Protein AF-A0A5M3W5Y8-F1 (afdb_monomer_lite)

Structure (mmCIF, N/CA/C/O backbone):
data_AF-A0A5M3W5Y8-F1
#
_entry.id   AF-A0A5M3W5Y8-F1
#
loop_
_atom_site.group_PDB
_atom_site.id
_atom_site.type_symbol
_atom_site.label_atom_id
_atom_site.label_alt_id
_atom_site.label_comp_id
_atom_site.label_asym_id
_atom_site.label_entity_id
_atom_site.label_seq_id
_atom_site.pdbx_PDB_ins_code
_atom_site.Cartn_x
_atom_site.Cartn_y
_atom_site.Cartn_z
_atom_site.occupancy
_atom_site.B_iso_or_equiv
_atom_site.auth_seq_id
_atom_site.auth_comp_id
_atom_site.auth_asym_id
_atom_site.auth_atom_id
_atom_site.pdbx_PDB_model_num
ATOM 1 N N . MET A 1 1 ? -27.756 17.370 50.806 1.00 40.66 1 MET A N 1
ATOM 2 C CA . MET A 1 1 ? -28.122 17.265 49.378 1.00 40.66 1 MET A CA 1
ATOM 3 C C . MET A 1 1 ? -27.131 18.129 48.608 1.00 40.66 1 MET A C 1
ATOM 5 O O . MET A 1 1 ? -27.328 19.329 48.516 1.00 40.66 1 MET A O 1
ATOM 9 N N . ILE A 1 2 ? -25.981 17.562 48.231 1.00 33.50 2 ILE A N 1
ATOM 10 C CA . ILE A 1 2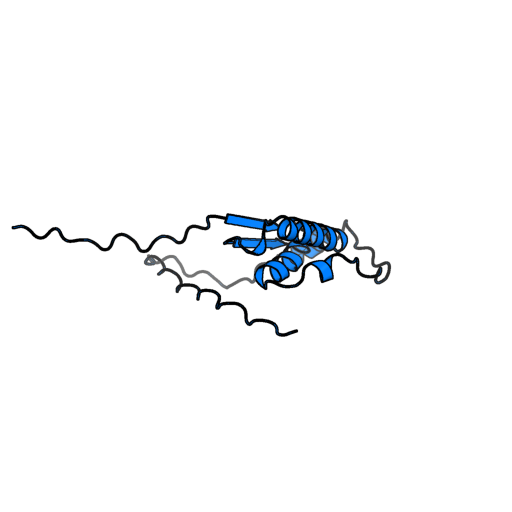 ? -24.867 18.300 47.615 1.00 33.50 2 ILE A CA 1
ATOM 11 C C . ILE A 1 2 ? -24.728 17.767 46.193 1.00 33.50 2 ILE A C 1
ATOM 13 O O . ILE A 1 2 ? -24.449 16.583 46.003 1.00 33.50 2 ILE A O 1
ATOM 17 N N . ALA A 1 3 ? -24.988 18.632 45.215 1.00 33.91 3 ALA A N 1
ATOM 18 C CA . ALA A 1 3 ? -24.788 18.349 43.806 1.00 33.91 3 ALA A CA 1
ATOM 19 C C . ALA A 1 3 ? -23.303 18.047 43.557 1.00 33.91 3 ALA A C 1
ATOM 21 O O . ALA A 1 3 ? -22.440 18.892 43.798 1.00 33.91 3 ALA A O 1
ATOM 22 N N . ARG A 1 4 ? -22.995 16.833 43.088 1.00 35.41 4 ARG A N 1
ATOM 23 C CA . ARG A 1 4 ? -21.686 16.538 42.506 1.00 35.41 4 ARG A CA 1
ATOM 24 C C . ARG A 1 4 ? -21.677 17.092 41.088 1.00 35.41 4 ARG A C 1
ATOM 26 O O . ARG A 1 4 ? -22.309 16.534 40.198 1.00 35.41 4 ARG A O 1
ATOM 33 N N . SER A 1 5 ? -20.976 18.210 40.935 1.00 40.94 5 SER A N 1
ATOM 34 C CA . SER A 1 5 ? -20.501 18.748 39.664 1.00 40.94 5 SER A CA 1
ATOM 35 C C . SER A 1 5 ? -19.886 17.622 38.833 1.00 40.94 5 SER A C 1
ATOM 37 O O . SER A 1 5 ? -18.831 17.100 39.190 1.00 40.94 5 SER A O 1
ATOM 39 N N . GLN A 1 6 ? -20.550 17.230 37.749 1.00 45.94 6 GLN A N 1
ATOM 40 C CA . GLN A 1 6 ? -19.894 16.493 36.678 1.00 45.94 6 GLN A CA 1
ATOM 41 C C . GLN A 1 6 ? -19.079 17.524 35.901 1.00 45.94 6 GLN A C 1
ATOM 43 O O . GLN A 1 6 ? -19.631 18.331 35.157 1.00 45.94 6 GLN A O 1
ATOM 48 N N . SER A 1 7 ? -17.769 17.548 36.139 1.00 39.88 7 SER A N 1
ATOM 49 C CA . SER A 1 7 ? -16.837 18.159 35.194 1.00 39.88 7 SER A CA 1
ATOM 50 C C . SER A 1 7 ? -16.976 17.427 33.853 1.00 39.88 7 SER A C 1
ATOM 52 O O . SER A 1 7 ? -17.086 16.197 33.878 1.00 39.88 7 SER A O 1
ATOM 54 N N . PRO A 1 8 ? -16.957 18.116 32.699 1.00 43.56 8 PRO A N 1
ATOM 55 C CA . PRO A 1 8 ? -16.831 17.439 31.419 1.00 43.56 8 PRO A CA 1
ATOM 56 C C . PRO A 1 8 ? -15.456 16.766 31.404 1.00 43.56 8 PRO A C 1
ATOM 58 O O . PRO A 1 8 ? -14.421 17.420 31.288 1.00 43.56 8 PRO A O 1
ATOM 61 N N . GLY A 1 9 ? -15.444 15.455 31.637 1.00 38.84 9 GLY A N 1
ATOM 62 C CA . GLY A 1 9 ? -14.290 14.631 31.341 1.00 38.84 9 GLY A CA 1
ATOM 63 C C . GLY A 1 9 ? -14.026 14.756 29.850 1.00 38.84 9 GLY A C 1
ATOM 64 O O . GLY A 1 9 ? -14.914 14.459 29.060 1.00 38.84 9 GLY A O 1
ATOM 65 N N . SER A 1 10 ? -12.850 15.295 29.534 1.00 41.88 10 SER A N 1
ATOM 66 C CA . SER A 1 10 ? -12.081 15.128 28.305 1.00 41.88 10 SER A CA 1
ATOM 67 C C . SER A 1 10 ? -12.870 14.536 27.138 1.00 41.88 10 SER A C 1
ATOM 69 O O . SER A 1 10 ? -13.143 13.336 27.110 1.00 41.88 10 SER A O 1
ATOM 71 N N . GLU A 1 11 ? -13.154 15.366 26.137 1.00 43.72 11 GLU A N 1
ATOM 72 C CA . GLU A 1 11 ? -13.283 14.873 24.768 1.00 43.72 11 GLU A CA 1
ATOM 73 C C . GLU A 1 11 ? -12.093 13.935 24.530 1.00 43.72 11 GLU A C 1
ATOM 75 O O . GLU A 1 11 ? -10.953 14.285 24.854 1.00 43.72 11 GLU A O 1
ATOM 80 N N . ALA A 1 12 ? -12.381 12.692 24.150 1.00 41.31 12 ALA A N 1
ATOM 81 C CA . ALA A 1 12 ? -11.372 11.664 23.981 1.00 41.31 12 ALA A CA 1
ATOM 82 C C . ALA A 1 12 ? -10.277 12.199 23.053 1.00 41.31 12 ALA A C 1
ATOM 84 O O . ALA A 1 12 ? -10.572 12.699 21.968 1.00 41.31 12 ALA A O 1
ATOM 85 N N . GLU A 1 13 ? -9.024 12.118 23.489 1.00 52.62 13 GLU A N 1
ATOM 86 C CA . GLU A 1 13 ? -7.906 12.165 22.560 1.00 52.62 13 GLU A CA 1
ATOM 87 C C . GLU A 1 13 ? -8.179 11.046 21.545 1.00 52.62 13 GLU A C 1
ATOM 89 O O . GLU A 1 13 ? -8.265 9.883 21.935 1.00 52.62 13 GLU A O 1
ATOM 94 N N . GLU A 1 14 ? -8.466 11.384 20.286 1.00 58.56 14 GLU A N 1
ATOM 95 C CA . GLU A 1 14 ? -8.680 10.385 19.235 1.00 58.56 14 GLU A CA 1
ATOM 96 C C . GLU A 1 14 ? -7.319 9.743 18.960 1.00 58.56 14 GLU A C 1
ATOM 98 O O . GLU A 1 14 ? -6.511 10.225 18.167 1.00 58.56 14 GLU A O 1
ATOM 103 N N . THR A 1 15 ? -7.004 8.720 19.747 1.00 76.94 15 THR A N 1
ATOM 104 C CA . THR A 1 15 ? -5.750 7.992 19.660 1.00 76.94 15 THR A CA 1
ATOM 105 C C . THR A 1 15 ? -5.784 7.135 18.407 1.00 76.94 15 THR A C 1
ATOM 107 O O . THR A 1 15 ? -6.722 6.369 18.214 1.00 76.94 15 THR A O 1
ATOM 110 N N . VAL A 1 16 ? -4.752 7.238 17.570 1.00 85.06 16 VAL A N 1
ATOM 111 C CA . VAL A 1 16 ? -4.528 6.301 16.463 1.00 85.06 16 VAL A CA 1
ATOM 112 C C . VAL A 1 16 ? -4.335 4.910 17.067 1.00 85.06 16 VAL A C 1
ATOM 114 O O . VAL A 1 16 ? -3.284 4.632 17.650 1.00 85.06 16 VAL A O 1
ATOM 117 N N . GLU A 1 17 ? -5.345 4.048 16.965 1.00 91.44 17 GLU A N 1
ATOM 118 C CA . GLU A 1 17 ? -5.287 2.684 17.501 1.00 91.44 17 GLU A CA 1
ATOM 119 C C . GLU A 1 17 ? -4.590 1.736 16.519 1.00 91.44 17 GLU A C 1
ATOM 121 O O . GLU A 1 17 ? -3.917 0.786 16.925 1.00 91.44 17 GLU A O 1
ATOM 126 N N . SER A 1 18 ? -4.699 2.022 15.220 1.00 95.00 18 SER A N 1
ATOM 127 C CA . SER A 1 18 ? -4.144 1.206 14.149 1.00 95.00 18 SER A CA 1
ATOM 128 C C . SER A 1 18 ? -3.486 2.049 13.054 1.00 95.00 18 SER A C 1
ATOM 130 O O . SER A 1 18 ? -4.019 3.054 12.583 1.00 95.00 18 SER A O 1
ATOM 132 N N . ALA A 1 19 ? -2.297 1.626 12.622 1.00 96.31 19 ALA A N 1
ATOM 133 C CA . ALA A 1 19 ? -1.564 2.287 11.550 1.00 96.31 19 ALA A CA 1
ATOM 134 C C . ALA A 1 19 ? -0.935 1.275 10.591 1.00 96.31 19 ALA A C 1
ATOM 136 O O . ALA A 1 19 ? -0.397 0.248 11.007 1.00 96.31 19 ALA A O 1
ATOM 137 N N . VAL A 1 20 ? -0.951 1.604 9.301 1.00 96.81 20 VAL A N 1
ATOM 138 C CA . VAL A 1 20 ? -0.289 0.842 8.239 1.00 96.81 20 VAL A CA 1
ATOM 139 C C . VAL A 1 20 ? 0.802 1.707 7.619 1.00 96.81 20 VAL A C 1
ATOM 141 O O . VAL A 1 20 ? 0.547 2.818 7.154 1.00 96.81 20 VAL A O 1
ATOM 144 N N . VAL A 1 21 ? 2.031 1.185 7.600 1.00 97.50 21 VAL A N 1
ATOM 145 C CA . VAL A 1 21 ? 3.199 1.860 7.018 1.00 97.50 21 VAL A CA 1
ATOM 146 C C . VAL A 1 21 ? 3.680 1.081 5.799 1.00 97.50 21 VAL A C 1
ATOM 148 O O . VAL A 1 21 ? 4.055 -0.086 5.897 1.00 97.50 21 VAL A O 1
ATOM 151 N N . LEU A 1 22 ? 3.677 1.738 4.644 1.00 97.44 22 LEU A N 1
ATOM 152 C CA . LEU A 1 22 ? 3.976 1.152 3.345 1.00 97.44 22 LEU A CA 1
ATOM 153 C C . LEU A 1 22 ? 5.293 1.720 2.807 1.00 97.44 22 LEU A C 1
ATOM 155 O O . LEU A 1 22 ? 5.420 2.914 2.516 1.00 97.44 22 LEU A O 1
ATOM 159 N N . GLY A 1 23 ? 6.287 0.844 2.680 1.00 95.56 23 GLY A N 1
ATOM 160 C CA . GLY A 1 23 ? 7.620 1.204 2.209 1.00 95.56 23 GLY A CA 1
ATOM 161 C C . GLY A 1 23 ? 7.703 1.491 0.700 1.00 95.56 23 GLY A C 1
ATOM 162 O O . GLY A 1 23 ? 6.765 1.223 -0.056 1.00 95.56 23 GLY A O 1
ATOM 163 N N . PRO A 1 24 ? 8.850 2.020 0.239 1.00 95.00 24 PRO A N 1
ATOM 164 C CA . PRO A 1 24 ? 9.155 2.141 -1.182 1.00 95.00 24 PRO A CA 1
ATOM 165 C C . PRO A 1 24 ? 9.419 0.766 -1.818 1.00 95.00 24 PRO A C 1
ATOM 167 O O . PRO A 1 24 ? 9.712 -0.206 -1.128 1.00 95.00 24 PRO A O 1
ATOM 170 N N . GLY A 1 25 ? 9.375 0.691 -3.151 1.00 89.44 25 GLY A N 1
ATOM 171 C CA . GLY A 1 25 ? 9.697 -0.554 -3.865 1.00 89.44 25 GLY A CA 1
ATOM 172 C C . GLY A 1 25 ? 9.580 -0.518 -5.393 1.00 89.44 25 GLY A C 1
ATOM 173 O O . GLY A 1 25 ? 9.650 -1.564 -6.035 1.00 89.44 25 GLY A O 1
ATOM 174 N N . GLY A 1 26 ? 9.402 0.665 -5.994 1.00 88.56 26 GLY A N 1
ATOM 175 C CA . GLY A 1 26 ? 9.237 0.805 -7.443 1.00 88.56 26 GLY A CA 1
ATOM 176 C C . GLY A 1 26 ? 8.015 0.050 -7.994 1.00 88.56 26 GLY A C 1
ATOM 177 O O . GLY A 1 26 ? 7.131 -0.325 -7.226 1.00 88.56 26 GLY A O 1
ATOM 178 N N . PRO A 1 27 ? 7.954 -0.199 -9.315 1.00 90.75 27 PRO A N 1
ATOM 179 C CA . PRO A 1 27 ? 6.812 -0.865 -9.949 1.00 90.75 27 PRO A CA 1
ATOM 180 C C . PRO A 1 27 ? 6.527 -2.267 -9.393 1.00 90.75 27 PRO A C 1
ATOM 182 O O . PRO A 1 27 ? 5.375 -2.614 -9.153 1.00 90.75 27 PRO A O 1
ATOM 185 N N . VAL A 1 28 ? 7.578 -3.049 -9.122 1.00 92.56 28 VAL A N 1
ATOM 186 C CA . VAL A 1 28 ? 7.450 -4.391 -8.528 1.00 92.56 28 VAL A CA 1
ATOM 187 C C . VAL A 1 28 ? 6.933 -4.318 -7.098 1.00 92.56 28 VAL A C 1
ATOM 189 O O . VAL A 1 28 ? 6.032 -5.071 -6.739 1.00 92.56 28 VAL A O 1
ATOM 192 N N . GLY A 1 29 ? 7.450 -3.388 -6.295 1.00 93.88 29 GLY A N 1
ATOM 193 C CA . GLY A 1 29 ? 6.959 -3.164 -4.940 1.00 93.88 29 GLY A CA 1
ATOM 194 C C . GLY A 1 29 ? 5.503 -2.712 -4.914 1.00 93.88 29 GLY A C 1
ATOM 195 O O . GLY A 1 29 ? 4.745 -3.203 -4.087 1.00 93.88 29 GLY A O 1
ATOM 196 N N . THR A 1 30 ? 5.086 -1.846 -5.843 1.00 96.06 30 THR A N 1
ATOM 197 C CA . THR A 1 30 ? 3.678 -1.444 -5.991 1.00 96.06 30 THR A CA 1
ATOM 198 C C . THR A 1 30 ? 2.792 -2.655 -6.277 1.00 96.06 30 THR A C 1
ATOM 200 O O . THR A 1 30 ? 1.815 -2.863 -5.562 1.00 96.06 30 THR A O 1
ATOM 203 N N . ALA A 1 31 ? 3.159 -3.482 -7.262 1.00 96.19 31 ALA A N 1
ATOM 204 C CA . ALA A 1 31 ? 2.396 -4.678 -7.617 1.00 96.19 31 ALA A CA 1
ATOM 205 C C . ALA A 1 31 ? 2.322 -5.694 -6.471 1.00 96.19 31 ALA A C 1
ATOM 207 O O . ALA A 1 31 ? 1.255 -6.240 -6.188 1.00 96.19 31 ALA A O 1
ATOM 208 N N . TRP A 1 32 ? 3.436 -5.901 -5.766 1.00 96.50 32 TRP A N 1
ATOM 209 C CA . TRP A 1 32 ? 3.491 -6.794 -4.613 1.00 96.50 32 TRP A CA 1
ATOM 210 C C . TRP A 1 32 ? 2.625 -6.294 -3.450 1.00 96.50 32 TRP A C 1
ATOM 212 O O . TRP A 1 32 ? 1.807 -7.052 -2.933 1.00 96.50 32 TRP A O 1
ATOM 222 N N . LEU A 1 33 ? 2.756 -5.018 -3.068 1.00 97.75 33 LEU A N 1
ATOM 223 C CA . LEU A 1 33 ? 1.968 -4.410 -1.991 1.00 97.75 33 LEU A CA 1
ATOM 224 C C . LEU A 1 33 ? 0.468 -4.428 -2.312 1.00 97.75 33 LEU A C 1
ATOM 226 O O . LEU A 1 33 ? -0.337 -4.751 -1.440 1.00 97.75 33 LEU A O 1
ATOM 230 N N . ALA A 1 34 ? 0.093 -4.116 -3.554 1.00 97.25 34 ALA A N 1
ATOM 231 C CA . ALA A 1 34 ? -1.297 -4.141 -3.996 1.00 97.25 34 ALA A CA 1
ATOM 232 C C . ALA A 1 34 ? -1.888 -5.556 -3.951 1.00 97.25 34 ALA A C 1
ATOM 234 O O . ALA A 1 34 ? -2.968 -5.745 -3.397 1.00 97.25 34 ALA A O 1
ATOM 235 N N . GLY A 1 35 ? -1.160 -6.557 -4.459 1.00 97.25 35 GLY A N 1
ATOM 236 C CA . GLY A 1 35 ? -1.597 -7.954 -4.422 1.00 97.25 35 GLY A CA 1
ATOM 237 C C . GLY A 1 35 ? -1.694 -8.506 -2.999 1.00 97.25 35 GLY A C 1
ATOM 238 O O . GLY A 1 35 ? -2.657 -9.200 -2.673 1.00 97.25 35 GLY A O 1
ATOM 239 N N . LEU A 1 36 ? -0.744 -8.151 -2.127 1.00 97.44 36 LEU A N 1
ATOM 240 C CA . LEU A 1 36 ? -0.794 -8.492 -0.705 1.00 97.44 36 LEU A CA 1
ATOM 241 C C . LEU A 1 36 ? -2.044 -7.900 -0.045 1.00 97.44 36 LEU A C 1
ATOM 243 O O . LEU A 1 36 ? -2.786 -8.622 0.615 1.00 97.44 36 LEU A O 1
ATOM 247 N N . ALA A 1 37 ? -2.297 -6.607 -0.244 1.00 97.38 37 ALA A N 1
ATOM 248 C CA . ALA A 1 37 ? -3.448 -5.926 0.334 1.00 97.38 37 ALA A CA 1
ATOM 249 C C . ALA A 1 37 ? -4.785 -6.464 -0.213 1.00 97.38 37 ALA A C 1
ATOM 251 O O . ALA A 1 37 ? -5.719 -6.671 0.559 1.00 97.38 37 ALA A O 1
ATOM 252 N N . ALA A 1 38 ? -4.870 -6.755 -1.516 1.00 97.31 38 ALA A N 1
ATOM 253 C CA . ALA A 1 38 ? -6.050 -7.364 -2.135 1.00 97.31 38 ALA A CA 1
ATOM 254 C C . ALA A 1 38 ? -6.307 -8.779 -1.591 1.00 97.31 38 ALA A C 1
ATOM 256 O O . ALA A 1 38 ? -7.443 -9.135 -1.272 1.00 97.31 38 ALA A O 1
ATOM 257 N N . GLY A 1 39 ? -5.245 -9.575 -1.431 1.00 97.25 39 GLY A N 1
ATOM 258 C CA . GLY A 1 39 ? -5.307 -10.899 -0.816 1.00 97.25 39 GLY A CA 1
ATOM 259 C C . GLY A 1 39 ? -5.778 -10.843 0.636 1.00 97.25 39 GLY A C 1
ATOM 260 O O . GLY A 1 39 ? -6.710 -11.552 0.996 1.00 97.25 39 GLY A O 1
ATOM 261 N N . LEU A 1 40 ? -5.200 -9.956 1.449 1.00 97.31 40 LEU A N 1
ATOM 262 C CA . LEU A 1 40 ? -5.614 -9.752 2.841 1.00 97.31 40 LEU A CA 1
ATOM 263 C C . LEU A 1 40 ? -7.084 -9.341 2.940 1.00 97.31 40 LEU A C 1
ATOM 265 O O . LEU A 1 40 ? -7.823 -9.919 3.735 1.00 97.31 40 LEU A O 1
ATOM 269 N N . ARG A 1 41 ? -7.534 -8.417 2.083 1.00 95.88 41 ARG A N 1
ATOM 270 C CA . ARG A 1 41 ? -8.931 -7.970 2.058 1.00 95.88 41 ARG A CA 1
ATOM 271 C C . ARG A 1 41 ? -9.889 -9.117 1.735 1.00 95.88 41 ARG A C 1
ATOM 273 O O . ARG A 1 41 ? -10.935 -9.221 2.369 1.00 95.88 41 ARG A O 1
ATOM 280 N N . ARG A 1 42 ? -9.529 -10.007 0.803 1.00 96.00 42 ARG A N 1
ATOM 281 C CA . ARG A 1 42 ? -10.311 -11.218 0.492 1.00 96.00 42 ARG A CA 1
ATOM 282 C C . ARG A 1 42 ? -10.418 -12.186 1.670 1.00 96.00 42 ARG A C 1
ATOM 284 O O . ARG A 1 42 ? -11.453 -12.822 1.822 1.00 96.00 42 ARG A O 1
ATOM 291 N N . GLU A 1 43 ? -9.384 -12.268 2.501 1.00 97.56 43 GLU A N 1
ATOM 292 C CA . GLU A 1 43 ? -9.386 -13.065 3.735 1.00 97.56 43 GLU A CA 1
ATOM 293 C C . GLU A 1 43 ? -10.022 -12.316 4.929 1.00 97.56 43 GLU A C 1
ATOM 295 O O . GLU A 1 43 ? -9.995 -12.801 6.058 1.00 97.56 43 GLU A O 1
ATOM 300 N N . GLY A 1 44 ? -10.612 -11.136 4.696 1.00 96.12 44 GLY A N 1
ATOM 301 C CA . GLY A 1 44 ? -11.330 -10.351 5.705 1.00 96.12 44 GLY A CA 1
ATOM 302 C C . GLY A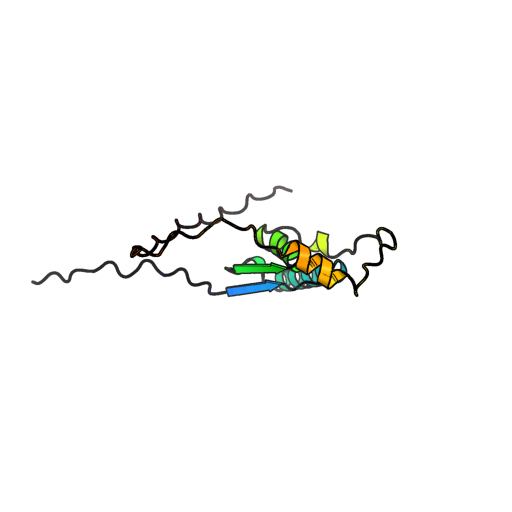 1 44 ? -10.482 -9.329 6.469 1.00 96.12 44 GLY A C 1
ATOM 303 O O . GLY A 1 44 ? -10.984 -8.706 7.401 1.00 96.12 44 GLY A O 1
ATOM 304 N N . VAL A 1 45 ? -9.219 -9.122 6.087 1.00 96.44 45 VAL A N 1
ATOM 305 C CA . VAL A 1 45 ? -8.322 -8.127 6.694 1.00 96.44 45 VAL A CA 1
ATOM 306 C C . VAL A 1 45 ? -8.192 -6.917 5.770 1.00 96.44 45 VAL A C 1
ATOM 308 O O . VAL A 1 45 ? -7.410 -6.920 4.820 1.00 96.44 45 VAL A O 1
ATOM 311 N N . ASP A 1 46 ? -8.951 -5.858 6.049 1.00 95.56 46 ASP A N 1
ATOM 312 C CA . ASP A 1 46 ? -8.890 -4.623 5.266 1.00 95.56 46 ASP A CA 1
ATOM 313 C C . ASP A 1 46 ? -7.856 -3.632 5.824 1.00 95.56 46 ASP A C 1
ATOM 315 O O . ASP A 1 46 ? -8.111 -2.925 6.795 1.00 95.56 46 ASP A O 1
ATOM 319 N N . LEU A 1 47 ? -6.698 -3.524 5.165 1.00 96.31 47 LEU A N 1
ATOM 320 C CA . LEU A 1 47 ? -5.675 -2.526 5.513 1.00 96.31 47 LEU A CA 1
ATOM 321 C C . LEU A 1 47 ? -6.153 -1.076 5.324 1.00 96.31 47 LEU A C 1
ATOM 323 O O . LEU A 1 47 ? -5.569 -0.163 5.902 1.00 96.31 47 LEU A O 1
ATOM 327 N N . GLY A 1 48 ? -7.197 -0.854 4.517 1.00 95.81 48 GLY A N 1
ATOM 328 C CA . GLY A 1 48 ? -7.817 0.460 4.336 1.00 95.81 48 GLY A CA 1
ATOM 329 C C . GLY A 1 48 ? -8.647 0.920 5.536 1.00 95.81 48 GLY A C 1
ATOM 330 O O . GLY A 1 48 ? -8.999 2.094 5.594 1.00 95.81 48 GLY A O 1
ATOM 331 N N . ALA A 1 49 ? -8.936 0.026 6.488 1.00 95.69 49 ALA A N 1
ATOM 332 C CA . ALA A 1 49 ? -9.658 0.342 7.718 1.00 95.69 49 ALA A CA 1
ATOM 333 C C . ALA A 1 49 ? -8.756 0.906 8.832 1.00 95.69 49 ALA A C 1
ATOM 335 O O . ALA A 1 49 ?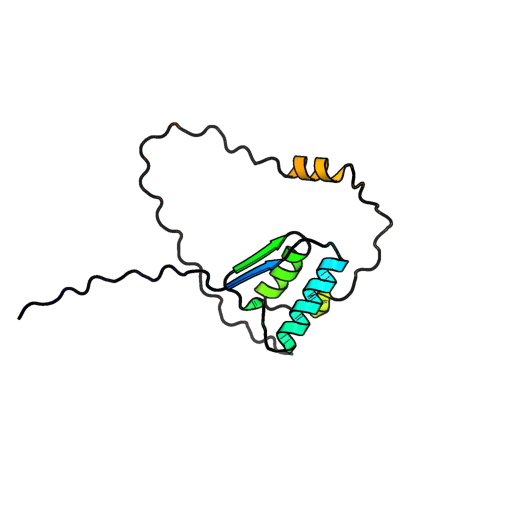 -9.262 1.227 9.901 1.00 95.69 49 ALA A O 1
ATOM 336 N N . ALA A 1 50 ? -7.441 1.006 8.602 1.00 96.38 50 ALA A N 1
ATOM 337 C CA . ALA A 1 50 ? -6.521 1.591 9.571 1.00 96.38 50 ALA A CA 1
ATOM 338 C C . ALA A 1 50 ? -6.795 3.089 9.779 1.00 96.38 50 ALA A C 1
ATOM 340 O O . ALA A 1 50 ? -7.051 3.815 8.815 1.00 96.38 50 ALA A O 1
ATOM 341 N N . ASP A 1 51 ? -6.651 3.561 11.018 1.00 94.56 51 ASP A N 1
ATOM 342 C CA . ASP A 1 51 ? -6.855 4.973 11.380 1.00 94.56 51 ASP A CA 1
ATOM 343 C C . ASP A 1 51 ? -5.802 5.887 10.729 1.00 94.56 51 ASP A C 1
ATOM 345 O O . ASP A 1 51 ? -6.054 7.059 10.443 1.00 94.56 51 ASP A O 1
ATOM 349 N N . LEU A 1 52 ? -4.608 5.340 10.464 1.00 95.69 52 LEU A N 1
ATOM 350 C CA . LEU A 1 52 ? -3.503 6.039 9.818 1.00 95.69 52 LEU A CA 1
ATOM 351 C C . LEU A 1 52 ? -2.838 5.185 8.731 1.00 95.69 52 LEU A C 1
ATOM 353 O O . LEU A 1 52 ? -2.391 4.064 8.973 1.00 95.69 52 LEU A O 1
ATOM 357 N N . ILE A 1 53 ? -2.669 5.764 7.541 1.00 97.50 53 ILE A N 1
ATOM 358 C CA . ILE A 1 53 ? -1.919 5.159 6.435 1.00 97.50 53 ILE A CA 1
ATOM 359 C C . ILE A 1 53 ? -0.746 6.073 6.080 1.00 97.50 53 ILE A C 1
ATOM 361 O O . ILE A 1 53 ? -0.935 7.219 5.672 1.00 97.50 53 ILE A O 1
ATOM 365 N N . VAL A 1 54 ? 0.475 5.556 6.209 1.00 97.00 54 VAL A N 1
ATOM 366 C CA . VAL A 1 54 ? 1.711 6.254 5.834 1.00 97.00 54 VAL A CA 1
ATOM 367 C C . VAL A 1 54 ? 2.365 5.499 4.691 1.00 97.00 54 VAL A C 1
ATOM 369 O O . VAL A 1 54 ? 2.612 4.302 4.799 1.00 97.00 54 VAL A O 1
ATOM 372 N N . GLY A 1 55 ? 2.677 6.185 3.595 1.00 96.25 55 GLY A N 1
ATOM 373 C CA . GLY A 1 55 ? 3.268 5.556 2.420 1.00 96.25 55 GLY A CA 1
ATOM 374 C C . GLY A 1 55 ? 4.382 6.389 1.802 1.00 96.25 55 GLY A C 1
ATOM 375 O O . GLY A 1 55 ? 4.259 7.607 1.689 1.00 96.25 55 GLY A O 1
ATOM 376 N N . THR A 1 56 ? 5.440 5.721 1.341 1.00 95.88 56 THR A N 1
ATOM 377 C CA . THR A 1 56 ? 6.546 6.351 0.601 1.00 95.88 56 THR A CA 1
ATOM 378 C C . THR A 1 56 ? 6.702 5.696 -0.767 1.00 95.88 56 THR A C 1
ATOM 380 O O . THR A 1 56 ? 6.798 4.474 -0.861 1.00 95.88 56 THR A O 1
ATOM 383 N N . SER A 1 57 ? 6.788 6.491 -1.842 1.00 93.88 57 SER A N 1
ATOM 384 C CA . SER A 1 57 ? 6.971 5.989 -3.217 1.00 93.88 57 SER A CA 1
ATOM 385 C C . SER A 1 57 ? 5.879 4.970 -3.602 1.00 93.88 57 SER A C 1
ATOM 387 O O . SER A 1 57 ? 4.708 5.340 -3.643 1.00 93.88 57 SER A O 1
ATOM 389 N N . ALA A 1 58 ? 6.225 3.699 -3.833 1.00 94.69 58 ALA A N 1
ATOM 390 C CA . ALA A 1 58 ? 5.269 2.614 -4.077 1.00 94.69 58 ALA A CA 1
ATOM 391 C C . ALA A 1 58 ? 4.171 2.544 -3.001 1.00 94.69 58 ALA A C 1
ATOM 393 O O . ALA A 1 58 ? 2.985 2.460 -3.317 1.00 94.69 58 ALA A O 1
ATOM 394 N N . GLY A 1 59 ? 4.556 2.671 -1.729 1.00 96.25 59 GLY A N 1
ATOM 395 C CA . GLY A 1 59 ? 3.619 2.686 -0.617 1.00 96.25 59 GLY A CA 1
ATOM 396 C C . GLY A 1 59 ? 2.678 3.889 -0.613 1.00 96.25 59 GLY A C 1
ATOM 397 O O . GLY A 1 59 ? 1.547 3.755 -0.165 1.00 96.25 59 GLY A O 1
ATOM 398 N N . ALA A 1 60 ? 3.089 5.045 -1.150 1.00 96.75 60 ALA A N 1
ATOM 399 C CA . ALA A 1 60 ? 2.200 6.203 -1.284 1.00 96.75 60 ALA A CA 1
ATOM 400 C C . ALA A 1 60 ? 1.103 5.947 -2.331 1.00 96.75 60 ALA A C 1
ATOM 402 O O . ALA A 1 60 ? -0.048 6.316 -2.121 1.00 96.75 60 ALA A O 1
ATOM 403 N N . ILE A 1 61 ? 1.446 5.263 -3.429 1.00 96.62 61 ILE A N 1
ATOM 404 C CA . ILE A 1 61 ? 0.494 4.886 -4.485 1.00 96.62 61 ILE A CA 1
ATOM 405 C C . ILE A 1 61 ? -0.540 3.897 -3.935 1.00 96.62 61 ILE A C 1
ATOM 407 O O . ILE A 1 61 ? -1.742 4.142 -4.027 1.00 96.62 61 ILE A O 1
ATOM 411 N N . VAL A 1 62 ? -0.082 2.799 -3.325 1.00 97.62 62 VAL A N 1
ATOM 412 C CA . VAL A 1 62 ? -0.980 1.775 -2.759 1.00 97.62 62 VAL A CA 1
ATOM 413 C C . VAL A 1 62 ? -1.776 2.336 -1.581 1.00 97.62 62 VAL A C 1
ATOM 415 O O . VAL A 1 62 ? -2.980 2.106 -1.491 1.00 97.62 62 VAL A O 1
ATOM 418 N N . GLY A 1 63 ? -1.137 3.131 -0.719 1.00 97.44 63 GLY A N 1
ATOM 419 C CA . GLY A 1 63 ? -1.785 3.798 0.408 1.00 97.44 63 GLY A CA 1
ATOM 420 C C . GLY A 1 63 ? -2.909 4.738 -0.026 1.00 97.44 63 GLY A C 1
ATOM 421 O O . GLY A 1 63 ? -3.971 4.732 0.590 1.00 97.44 63 GLY A O 1
ATOM 422 N N . ALA A 1 64 ? -2.729 5.477 -1.125 1.00 97.44 64 ALA A N 1
ATOM 423 C CA . ALA A 1 64 ? -3.784 6.316 -1.690 1.00 97.44 64 ALA A CA 1
ATOM 424 C C . ALA A 1 64 ? -4.982 5.488 -2.187 1.00 97.44 64 ALA A C 1
ATOM 426 O O . ALA A 1 64 ? -6.127 5.852 -1.923 1.00 97.44 64 ALA A O 1
ATOM 427 N N . VAL A 1 65 ? -4.744 4.356 -2.862 1.00 97.38 65 VAL A N 1
ATOM 428 C CA . VAL A 1 65 ? -5.830 3.460 -3.303 1.00 97.38 65 VAL A CA 1
ATOM 429 C C . VAL A 1 65 ? -6.575 2.867 -2.107 1.00 97.38 65 VAL A C 1
ATOM 431 O O . VAL A 1 65 ? -7.806 2.879 -2.101 1.00 97.38 65 VAL A O 1
ATOM 434 N N . LEU A 1 66 ? -5.855 2.425 -1.071 1.00 97.12 66 LEU A N 1
ATOM 435 C CA . LEU A 1 66 ? -6.445 1.929 0.176 1.00 97.12 66 LEU A CA 1
ATOM 436 C C . LEU A 1 66 ? -7.330 2.985 0.848 1.00 97.12 66 LEU A C 1
ATOM 438 O O . LEU A 1 66 ? -8.503 2.716 1.100 1.00 97.12 66 LEU A O 1
ATOM 442 N N . ALA A 1 67 ? -6.805 4.196 1.057 1.00 96.00 67 ALA A N 1
ATOM 443 C CA . ALA A 1 67 ? -7.527 5.300 1.695 1.00 96.00 67 ALA A CA 1
ATOM 444 C C . ALA A 1 67 ? -8.774 5.738 0.903 1.00 96.00 67 ALA A C 1
ATOM 446 O O . ALA A 1 67 ? -9.780 6.172 1.473 1.00 96.00 67 ALA A O 1
ATOM 447 N N . CYS A 1 68 ? -8.740 5.609 -0.425 1.00 95.06 68 CYS A N 1
ATOM 448 C CA . CYS A 1 68 ? -9.874 5.903 -1.299 1.00 95.06 68 CYS A CA 1
ATOM 449 C C . CYS A 1 68 ? -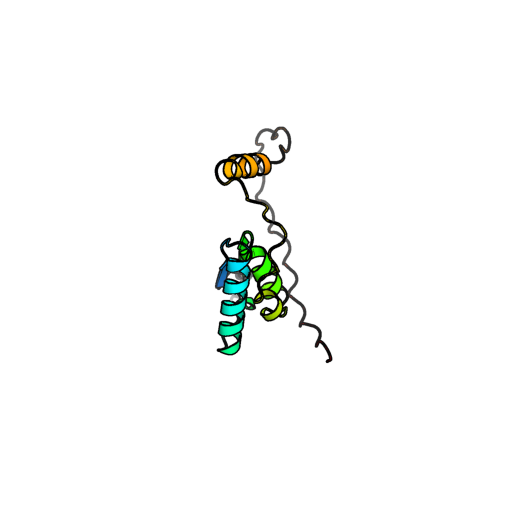10.864 4.735 -1.426 1.00 95.06 68 CYS A C 1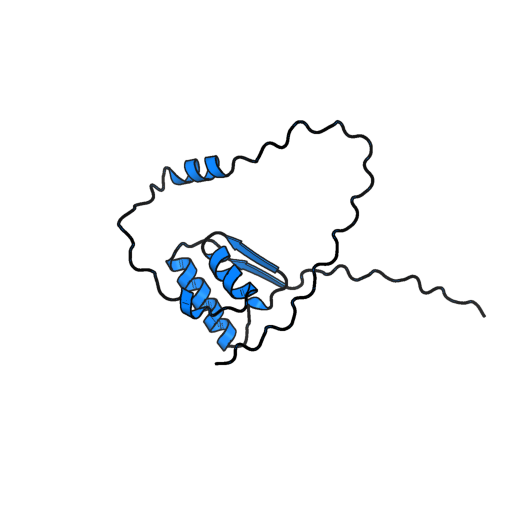
ATOM 451 O O . CYS A 1 68 ? -11.949 4.936 -1.965 1.00 95.06 68 CYS A O 1
ATOM 453 N N . GLY A 1 69 ? -10.558 3.544 -0.898 1.00 93.12 69 GLY A N 1
ATOM 454 C CA . GLY A 1 69 ? -11.377 2.345 -1.111 1.00 93.12 69 GLY A CA 1
ATOM 455 C C . GLY A 1 69 ? -11.372 1.876 -2.570 1.00 93.12 69 GLY A C 1
ATOM 456 O O . GLY A 1 69 ? -12.334 1.271 -3.028 1.00 93.12 69 GLY A O 1
ATOM 457 N N . GLY A 1 70 ? -10.314 2.202 -3.312 1.00 93.88 70 GLY A N 1
ATOM 458 C CA . GLY A 1 70 ? -10.186 1.852 -4.718 1.00 93.88 70 GLY A CA 1
ATOM 459 C C . GLY A 1 70 ? -9.864 0.375 -4.944 1.00 93.88 70 GLY A C 1
ATOM 460 O O . GLY A 1 70 ? -9.557 -0.385 -4.021 1.00 93.88 70 GLY A O 1
ATOM 461 N N . ASP A 1 71 ? -9.916 -0.003 -6.217 1.00 94.25 71 ASP A N 1
ATOM 462 C CA . ASP A 1 71 ? -9.590 -1.338 -6.699 1.00 94.25 71 ASP A CA 1
ATOM 463 C C . ASP A 1 71 ? -8.066 -1.543 -6.769 1.00 94.25 71 ASP A C 1
ATOM 465 O O . ASP A 1 71 ? -7.372 -0.933 -7.590 1.00 94.25 71 ASP A O 1
ATOM 469 N N . LEU A 1 72 ? -7.555 -2.397 -5.878 1.00 95.38 72 LEU A N 1
ATOM 470 C CA . LEU A 1 72 ? -6.135 -2.736 -5.767 1.00 95.38 72 LEU A CA 1
ATOM 471 C C . LEU A 1 72 ? -5.652 -3.622 -6.917 1.00 95.38 72 LEU A C 1
ATOM 473 O O . LEU A 1 72 ? -4.468 -3.565 -7.256 1.00 95.38 72 LEU A O 1
ATOM 477 N N . ASP A 1 73 ? -6.537 -4.396 -7.551 1.00 94.19 73 ASP A N 1
ATOM 478 C CA . ASP A 1 73 ? -6.143 -5.325 -8.612 1.00 94.19 73 ASP A CA 1
ATOM 479 C C . ASP A 1 73 ? -5.572 -4.577 -9.824 1.00 94.19 73 ASP A C 1
ATOM 481 O O . ASP A 1 73 ? -4.655 -5.072 -10.484 1.00 94.19 73 ASP A O 1
ATOM 485 N N . ARG A 1 74 ? -5.980 -3.317 -10.035 1.00 93.12 74 ARG A N 1
ATOM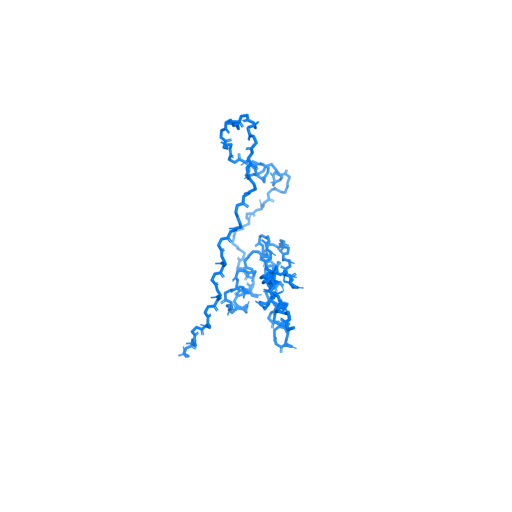 486 C CA . ARG A 1 74 ? -5.421 -2.421 -11.067 1.00 93.12 74 ARG A CA 1
ATOM 487 C C . ARG A 1 74 ? -3.926 -2.161 -10.925 1.00 93.12 74 ARG A C 1
ATOM 489 O O . ARG A 1 74 ? -3.284 -1.799 -11.907 1.00 93.12 74 ARG A O 1
ATOM 496 N N . LEU A 1 75 ? -3.375 -2.314 -9.724 1.00 93.62 75 LEU A N 1
ATOM 497 C CA . LEU A 1 75 ? -1.960 -2.077 -9.446 1.00 93.62 75 LEU A CA 1
ATOM 498 C C . LEU A 1 75 ? -1.120 -3.359 -9.456 1.00 93.62 75 LEU A C 1
ATOM 500 O O . LEU A 1 75 ? 0.100 -3.268 -9.382 1.00 93.62 75 LEU A O 1
ATOM 504 N N . THR A 1 76 ? -1.736 -4.540 -9.558 1.00 92.44 76 THR A N 1
ATOM 505 C CA . THR A 1 76 ? -1.029 -5.838 -9.499 1.00 92.44 76 THR A CA 1
ATOM 506 C C . THR A 1 76 ? -0.263 -6.171 -10.775 1.00 92.44 76 THR A C 1
ATOM 508 O O . THR A 1 76 ? 0.635 -7.015 -10.770 1.00 92.44 76 THR A O 1
ATOM 511 N N . THR A 1 77 ? -0.603 -5.506 -11.877 1.00 92.06 77 THR A N 1
ATOM 512 C CA . THR A 1 77 ? 0.060 -5.703 -13.162 1.00 92.06 77 THR A CA 1
ATOM 513 C C . THR A 1 77 ? 1.237 -4.751 -13.283 1.00 92.06 77 THR A C 1
ATOM 515 O O . THR A 1 77 ? 1.101 -3.541 -13.100 1.00 92.06 77 THR A O 1
ATOM 518 N N . LEU A 1 78 ? 2.404 -5.299 -13.618 1.00 85.00 78 LEU A N 1
ATOM 519 C CA . LEU A 1 78 ? 3.571 -4.477 -13.904 1.00 85.00 78 LEU A CA 1
ATOM 520 C C . LEU A 1 78 ? 3.320 -3.647 -15.168 1.00 85.00 78 LEU A C 1
ATOM 522 O O . LEU A 1 78 ? 2.879 -4.208 -16.177 1.00 85.00 78 LEU A O 1
ATOM 526 N N . PRO A 1 79 ? 3.632 -2.340 -15.153 1.00 75.81 79 PRO A N 1
ATOM 527 C CA . PRO A 1 79 ? 3.654 -1.569 -16.383 1.00 75.81 79 PRO A CA 1
ATOM 528 C C . PRO A 1 79 ? 4.669 -2.192 -17.346 1.00 75.81 79 PRO A C 1
ATOM 530 O O . PRO A 1 79 ? 5.684 -2.758 -16.922 1.00 75.81 79 PRO A O 1
ATOM 533 N N . ALA A 1 80 ? 4.392 -2.091 -18.647 1.00 78.44 80 ALA A N 1
ATOM 534 C CA . ALA A 1 80 ? 5.366 -2.473 -19.660 1.00 78.44 80 ALA A CA 1
ATOM 535 C C . ALA A 1 80 ? 6.692 -1.732 -19.398 1.00 78.44 80 ALA A C 1
ATOM 537 O O . ALA A 1 80 ? 6.664 -0.603 -18.903 1.00 78.44 80 ALA A O 1
ATOM 538 N N . PRO A 1 81 ? 7.853 -2.337 -19.698 1.00 68.81 81 PRO A N 1
ATOM 539 C CA . PRO A 1 81 ? 9.127 -1.655 -19.530 1.00 68.81 81 PRO A CA 1
ATOM 540 C C . PRO A 1 81 ? 9.168 -0.417 -20.439 1.00 68.81 81 PRO A C 1
ATOM 542 O O . PRO A 1 81 ? 9.353 -0.524 -21.651 1.00 68.81 81 PRO A O 1
ATOM 545 N N . GLU A 1 82 ? 8.959 0.765 -19.861 1.00 63.62 82 GLU A N 1
ATOM 546 C CA . GLU A 1 82 ? 9.030 2.036 -20.578 1.00 63.62 82 GLU A CA 1
ATOM 547 C C . GLU A 1 82 ? 10.487 2.485 -20.701 1.00 63.62 82 GLU A C 1
ATOM 549 O O . GLU A 1 82 ? 10.999 3.149 -19.808 1.00 63.62 82 GLU A O 1
ATOM 554 N N . ASN A 1 83 ? 11.126 2.140 -21.827 1.00 65.56 83 ASN A N 1
ATOM 555 C CA . ASN A 1 83 ? 12.513 2.463 -22.195 1.00 65.56 83 ASN A CA 1
ATOM 556 C C . ASN A 1 83 ? 13.583 2.061 -21.153 1.00 65.56 83 ASN A C 1
ATOM 558 O O . ASN A 1 83 ? 13.382 2.049 -19.946 1.00 65.56 83 ASN A O 1
ATOM 562 N N . ASP A 1 84 ? 14.788 1.738 -21.619 1.00 63.75 84 ASP A N 1
ATOM 563 C CA . ASP A 1 84 ? 15.907 1.320 -20.757 1.00 63.75 84 ASP A CA 1
ATOM 564 C C . ASP A 1 84 ? 16.539 2.528 -20.022 1.00 63.75 84 ASP A C 1
ATOM 566 O O . ASP A 1 84 ? 17.750 2.757 -20.073 1.00 63.75 84 ASP A O 1
ATOM 570 N N . ILE A 1 85 ? 15.716 3.373 -19.379 1.00 66.75 85 ILE A N 1
ATOM 571 C CA . ILE A 1 85 ? 16.189 4.472 -18.536 1.00 66.75 85 ILE A CA 1
ATOM 572 C C . ILE A 1 85 ? 16.776 3.853 -17.274 1.00 66.75 85 ILE A C 1
ATOM 574 O O . ILE A 1 85 ? 16.108 3.631 -16.263 1.00 66.75 85 ILE A O 1
ATOM 578 N N . ARG A 1 86 ? 18.076 3.574 -17.339 1.00 69.88 86 ARG A N 1
ATOM 579 C CA . ARG A 1 86 ? 18.836 3.181 -16.164 1.00 69.88 86 ARG A CA 1
ATOM 580 C C . ARG A 1 86 ? 19.013 4.381 -15.257 1.00 69.88 86 ARG A C 1
ATOM 582 O O . ARG A 1 86 ? 19.720 5.334 -15.575 1.00 69.88 86 ARG A O 1
ATOM 589 N N . ILE A 1 87 ? 18.381 4.299 -14.099 1.00 75.50 87 ILE A N 1
ATOM 590 C CA . ILE A 1 87 ? 18.622 5.228 -13.012 1.00 75.50 87 ILE A CA 1
ATOM 591 C C . ILE A 1 87 ? 20.050 5.001 -12.495 1.00 75.50 87 ILE A C 1
ATOM 593 O O . ILE A 1 87 ? 20.360 3.923 -11.982 1.00 75.50 87 ILE A O 1
ATOM 597 N N . ASP A 1 88 ? 20.907 6.013 -12.636 1.00 81.75 88 ASP A N 1
ATOM 598 C CA . ASP A 1 88 ? 22.269 6.023 -12.094 1.00 81.75 88 ASP A CA 1
ATOM 599 C C . ASP A 1 88 ? 22.209 6.015 -10.557 1.00 81.75 88 ASP A C 1
ATOM 601 O O . ASP A 1 88 ? 21.942 7.038 -9.917 1.00 81.75 88 ASP A O 1
ATOM 605 N N . GLN A 1 89 ? 22.404 4.830 -9.973 1.00 79.25 89 GLN A N 1
ATOM 606 C CA . GLN A 1 89 ? 22.265 4.601 -8.534 1.00 79.25 89 GLN A CA 1
ATOM 607 C C . GLN A 1 89 ? 23.297 5.388 -7.718 1.00 79.25 89 GLN A C 1
ATOM 609 O O . GLN A 1 89 ? 23.000 5.775 -6.590 1.00 79.25 89 GLN A O 1
ATOM 614 N N . ASP A 1 90 ? 24.462 5.694 -8.295 1.00 87.38 90 ASP A N 1
ATOM 615 C CA . ASP A 1 90 ? 25.512 6.465 -7.623 1.00 87.38 90 ASP A CA 1
ATOM 616 C C . ASP A 1 90 ? 25.152 7.957 -7.545 1.00 87.38 90 ASP A C 1
ATOM 618 O O . ASP A 1 90 ? 25.575 8.672 -6.630 1.00 87.38 90 ASP A O 1
ATOM 622 N N . LYS A 1 91 ? 24.327 8.441 -8.481 1.00 83.00 91 LYS A N 1
ATOM 623 C CA . LYS A 1 91 ? 23.845 9.832 -8.512 1.00 83.00 91 LYS A CA 1
ATOM 624 C C . LYS A 1 91 ? 22.511 10.040 -7.809 1.00 83.00 91 LYS A C 1
ATOM 626 O O . LYS A 1 91 ? 22.215 11.167 -7.408 1.00 83.00 91 LYS A O 1
ATOM 631 N N . LEU A 1 92 ? 21.719 8.989 -7.611 1.00 81.94 92 LEU A N 1
ATOM 632 C CA . LEU A 1 92 ? 20.430 9.076 -6.918 1.00 81.94 92 LEU A CA 1
ATOM 633 C C . LEU A 1 92 ? 20.490 9.796 -5.559 1.00 81.94 92 LEU A C 1
ATOM 635 O O . LEU A 1 92 ? 19.649 10.671 -5.342 1.00 81.94 92 LEU A O 1
ATOM 639 N N . PRO A 1 93 ? 21.457 9.522 -4.658 1.00 82.94 93 PRO A N 1
ATOM 640 C CA . PRO A 1 93 ? 21.535 10.217 -3.372 1.00 82.94 93 PRO A CA 1
ATOM 641 C C . PRO A 1 93 ? 21.667 11.738 -3.517 1.00 82.94 93 PRO A C 1
ATOM 643 O O . PRO A 1 93 ? 21.122 12.484 -2.709 1.00 82.94 93 PRO A O 1
ATOM 646 N N . GLN A 1 94 ? 22.355 12.204 -4.563 1.00 82.75 94 GLN A N 1
ATOM 647 C CA . GLN A 1 94 ? 22.580 13.627 -4.832 1.00 82.75 94 GLN A CA 1
ATOM 648 C C . GLN A 1 94 ? 21.298 14.297 -5.330 1.00 82.75 94 GLN A C 1
ATOM 650 O O . GLN A 1 94 ? 20.969 15.400 -4.897 1.00 82.75 94 GLN A O 1
ATOM 655 N N . VAL A 1 95 ? 20.546 13.607 -6.193 1.00 84.00 95 VAL A N 1
ATOM 656 C CA . VAL A 1 95 ? 19.231 14.063 -6.662 1.00 84.00 95 VAL A CA 1
ATOM 657 C C . VAL A 1 95 ? 18.261 14.164 -5.489 1.00 84.00 95 VAL A C 1
ATOM 659 O O . VAL A 1 95 ? 17.665 15.219 -5.289 1.00 84.00 95 VAL A O 1
ATOM 662 N N . PHE A 1 96 ? 18.162 13.112 -4.667 1.00 79.06 96 PHE A N 1
ATOM 663 C CA . PHE A 1 96 ? 17.298 13.116 -3.486 1.00 79.06 96 PHE A CA 1
ATOM 664 C C . PHE A 1 96 ? 17.679 14.224 -2.497 1.00 79.06 96 PHE A C 1
ATOM 666 O O . PHE A 1 96 ? 16.794 14.946 -2.036 1.00 79.06 96 PHE A O 1
ATOM 673 N N . ALA A 1 97 ? 18.975 14.409 -2.224 1.00 79.75 97 ALA A N 1
ATOM 674 C CA . ALA A 1 97 ? 19.470 15.478 -1.359 1.00 79.75 97 ALA A CA 1
ATOM 675 C C . ALA A 1 97 ? 19.140 16.878 -1.905 1.00 79.75 97 ALA A C 1
ATOM 677 O O . ALA A 1 97 ? 18.755 17.755 -1.135 1.00 79.75 97 ALA A O 1
ATOM 678 N N . ALA A 1 98 ? 19.226 17.084 -3.223 1.00 77.19 98 ALA A N 1
ATOM 679 C CA . ALA A 1 98 ? 18.842 18.345 -3.852 1.00 77.19 98 ALA A CA 1
ATOM 680 C C . ALA A 1 98 ? 17.339 18.636 -3.686 1.00 77.19 98 ALA A C 1
ATOM 682 O O . ALA A 1 98 ? 16.964 19.755 -3.336 1.00 77.19 98 ALA A O 1
ATOM 683 N N . SER A 1 99 ? 16.480 17.628 -3.861 1.00 69.50 99 SER A N 1
ATOM 684 C CA . SER A 1 99 ? 15.026 17.753 -3.659 1.00 69.50 99 SER A CA 1
ATOM 685 C C . SER A 1 99 ? 14.591 17.845 -2.191 1.00 69.50 99 SER A C 1
ATOM 687 O O . SER A 1 99 ? 13.478 18.283 -1.919 1.00 69.50 99 SER A O 1
ATOM 689 N N . ALA A 1 100 ? 15.456 17.474 -1.243 1.00 72.88 100 ALA A N 1
ATOM 690 C CA . ALA A 1 100 ? 15.204 17.598 0.192 1.00 72.88 100 ALA A CA 1
ATOM 691 C C . ALA A 1 100 ? 15.537 18.996 0.746 1.00 72.88 100 ALA A C 1
ATOM 693 O O . ALA A 1 100 ? 15.486 19.192 1.961 1.00 72.88 100 ALA A O 1
ATOM 694 N N . THR A 1 101 ? 15.891 19.966 -0.110 1.00 68.06 101 THR A N 1
ATOM 695 C CA . THR A 1 101 ? 16.132 21.346 0.325 1.00 68.06 101 THR A CA 1
ATOM 696 C C . THR A 1 101 ? 14.856 21.926 0.946 1.00 68.06 101 THR A C 1
ATOM 698 O O . THR A 1 101 ? 13.845 22.077 0.258 1.00 68.06 101 THR A O 1
ATOM 701 N N . PRO A 1 102 ? 14.857 22.244 2.254 1.00 60.72 102 PRO A N 1
ATOM 702 C CA . PRO A 1 102 ? 13.686 22.829 2.880 1.00 60.72 102 PRO A CA 1
ATOM 703 C C . PRO A 1 102 ? 13.423 24.201 2.259 1.00 60.72 102 PRO A C 1
ATOM 705 O O . PRO A 1 102 ? 14.352 24.987 2.050 1.00 60.72 102 PRO A O 1
ATOM 708 N N . VAL A 1 103 ? 12.153 24.515 1.990 1.00 58.06 103 VAL A N 1
ATOM 709 C CA . VAL A 1 103 ? 11.759 25.892 1.690 1.00 58.06 103 VAL A CA 1
ATOM 710 C C . VAL A 1 103 ? 12.174 26.750 2.884 1.00 58.06 103 VAL A C 1
ATOM 712 O O . VAL A 1 103 ? 11.694 26.567 4.002 1.00 58.06 103 VAL A O 1
ATOM 715 N N . SER A 1 104 ? 13.141 27.641 2.677 1.00 51.44 104 SER A N 1
ATOM 716 C CA . SER A 1 104 ? 13.583 28.565 3.715 1.00 51.44 104 SER A CA 1
ATOM 717 C C . SER A 1 104 ? 12.466 29.580 3.952 1.00 51.44 104 SER A C 1
ATOM 719 O O . SER A 1 104 ? 12.357 30.589 3.258 1.00 51.44 104 SER A O 1
ATOM 721 N N . THR A 1 105 ? 11.579 29.300 4.903 1.00 54.53 105 THR A N 1
ATOM 722 C CA . THR A 1 105 ? 10.747 30.338 5.517 1.00 54.53 105 THR A CA 1
ATOM 723 C C . THR A 1 105 ? 11.688 31.253 6.299 1.00 54.53 105 THR A C 1
ATOM 725 O O . THR A 1 105 ? 12.468 30.753 7.106 1.00 54.53 105 THR A O 1
ATOM 728 N N . GLY A 1 106 ? 11.653 32.557 5.999 1.00 52.75 106 GLY A N 1
ATOM 729 C CA . GLY A 1 106 ? 12.608 33.579 6.449 1.00 52.75 106 GLY A CA 1
ATOM 730 C C . GLY A 1 106 ? 12.828 33.714 7.971 1.00 52.75 106 GLY A C 1
ATOM 731 O O . GLY A 1 106 ? 12.340 32.912 8.765 1.00 52.75 106 GLY A O 1
ATOM 732 N N . PRO A 1 107 ? 13.604 34.726 8.410 1.00 49.06 107 PRO A N 1
ATOM 733 C CA . PRO A 1 107 ? 14.161 34.778 9.761 1.00 49.06 107 PRO A CA 1
ATOM 734 C C . PRO A 1 107 ? 13.083 34.725 10.854 1.00 49.06 107 PRO A C 1
ATOM 736 O O . PRO A 1 107 ? 12.130 35.503 10.864 1.00 49.06 107 PRO A O 1
ATOM 739 N N . LYS A 1 108 ? 13.274 33.792 11.791 1.00 47.59 108 LYS A N 1
ATOM 740 C CA . LYS A 1 108 ? 12.408 33.531 12.947 1.00 47.59 108 LYS A CA 1
ATOM 741 C C . LYS A 1 108 ? 12.444 34.745 13.898 1.00 47.59 108 LYS A C 1
ATOM 743 O O . LYS A 1 108 ? 13.534 35.076 14.368 1.00 47.59 108 LYS A O 1
ATOM 748 N N . PRO A 1 109 ? 11.318 35.422 14.201 1.00 42.41 109 PRO A N 1
ATOM 749 C CA . PRO A 1 109 ? 11.317 36.491 15.197 1.00 42.41 109 PRO A CA 1
ATOM 750 C C . PRO A 1 109 ? 11.660 35.922 16.581 1.00 42.41 109 PRO A C 1
ATOM 752 O O . PRO A 1 109 ? 11.264 34.806 16.928 1.00 42.41 109 PRO A O 1
ATOM 755 N N . SER A 1 110 ? 12.442 36.682 17.350 1.00 48.47 110 SER A N 1
ATOM 756 C CA . SER A 1 110 ? 12.918 36.309 18.684 1.00 48.47 110 SER A CA 1
ATOM 757 C C . SER A 1 110 ? 11.758 35.944 19.609 1.00 48.47 110 SER A C 1
ATOM 759 O O . SER A 1 110 ? 10.758 36.660 19.658 1.00 48.47 110 SER A O 1
ATOM 761 N N . ALA A 1 111 ? 11.927 34.855 20.358 1.00 45.28 111 ALA A N 1
ATOM 762 C CA . ALA A 1 111 ? 10.945 34.302 21.278 1.00 45.28 111 ALA A CA 1
ATOM 763 C C . ALA A 1 111 ? 10.492 35.324 22.338 1.00 45.28 111 ALA A C 1
ATOM 765 O O . ALA A 1 111 ? 11.147 35.516 23.360 1.00 45.28 111 ALA A O 1
ATOM 766 N N . GLY A 1 112 ? 9.343 35.954 22.097 1.00 42.03 112 GLY A N 1
ATOM 767 C CA . GLY A 1 112 ? 8.446 36.412 23.151 1.00 42.03 112 GLY A CA 1
ATOM 768 C C . GLY A 1 112 ? 7.519 35.256 23.528 1.00 42.03 112 GLY A C 1
ATOM 769 O O . GLY A 1 112 ? 7.081 34.522 22.645 1.00 42.03 112 GLY A O 1
ATOM 770 N N . SER A 1 113 ? 7.276 35.069 24.827 1.00 52.41 113 SER A N 1
ATOM 771 C CA . SER A 1 113 ? 6.436 34.009 25.405 1.00 52.41 113 SER A CA 1
ATOM 772 C C . SER A 1 113 ? 5.143 33.794 24.604 1.00 52.41 113 SER A C 1
ATOM 774 O O . SER A 1 113 ? 4.253 34.644 24.616 1.00 52.41 113 SER A O 1
ATOM 776 N N . ALA A 1 114 ? 5.060 32.679 23.874 1.00 42.47 114 ALA A N 1
ATOM 777 C CA . ALA A 1 114 ? 3.893 32.303 23.090 1.00 42.47 114 ALA A CA 1
ATOM 778 C C . ALA A 1 114 ? 2.998 31.384 23.928 1.00 42.47 114 ALA A C 1
ATOM 780 O O . ALA A 1 114 ? 3.452 30.365 24.450 1.00 42.47 114 ALA A O 1
ATOM 781 N N . ALA A 1 115 ? 1.727 31.763 24.048 1.00 49.94 115 ALA A N 1
ATOM 782 C CA . ALA A 1 115 ? 0.663 30.900 24.535 1.00 49.94 115 ALA A CA 1
ATOM 783 C C . ALA A 1 115 ? 0.616 29.596 23.718 1.00 49.94 115 ALA A C 1
ATOM 785 O O . ALA A 1 115 ? 0.904 29.608 22.518 1.00 49.94 115 ALA A O 1
ATOM 786 N N . SER A 1 116 ? 0.256 28.486 24.371 1.00 48.50 116 SER A N 1
ATOM 787 C CA . SER A 1 116 ? 0.065 27.187 23.718 1.00 48.50 116 SER A CA 1
ATOM 788 C C . SER A 1 116 ? -0.791 27.322 22.452 1.00 48.50 116 SER A C 1
ATOM 790 O O . SER A 1 116 ? -1.812 28.014 22.494 1.00 48.50 116 SER A O 1
ATOM 792 N N . PRO A 1 117 ? -0.419 26.667 21.338 1.00 47.16 117 PRO A N 1
ATOM 793 C CA . PRO A 1 117 ? -1.251 26.660 20.146 1.00 47.16 117 PRO A CA 1
ATOM 794 C C . PRO A 1 117 ? -2.577 25.954 20.449 1.00 47.16 117 PRO A C 1
ATOM 796 O O . PRO A 1 117 ? -2.592 24.882 21.056 1.00 47.16 117 PRO A O 1
ATOM 799 N N . SER A 1 118 ? -3.689 26.564 20.032 1.00 50.03 118 SER A N 1
ATOM 800 C CA . SER A 1 118 ? -5.003 25.918 20.061 1.00 50.03 118 SER A CA 1
ATOM 801 C C . SER A 1 118 ? -4.990 24.632 19.227 1.00 50.03 118 SER A C 1
ATOM 803 O O . SER A 1 118 ? -4.307 24.590 18.197 1.00 50.03 118 SER A O 1
ATOM 805 N N . PRO A 1 119 ? -5.747 23.598 19.636 1.00 61.00 119 PRO A N 1
ATOM 806 C CA . PRO A 1 119 ? -5.834 22.349 18.891 1.00 61.00 119 PRO A CA 1
ATOM 807 C C . PRO A 1 119 ? -6.381 22.583 17.471 1.00 61.00 119 PRO A C 1
ATOM 809 O O . PRO A 1 119 ? -7.182 23.504 17.263 1.00 61.00 119 PRO A O 1
ATOM 812 N N . PRO A 1 120 ? -5.950 21.775 16.483 1.00 56.31 120 PRO A N 1
ATOM 813 C CA . PRO A 1 120 ? -6.485 21.842 15.129 1.00 56.31 120 PRO A CA 1
ATOM 814 C C . PRO A 1 120 ? -7.990 21.516 15.126 1.00 56.31 120 PRO A C 1
ATOM 816 O O . PRO A 1 120 ? -8.459 20.769 15.987 1.00 56.31 120 PRO A O 1
ATOM 819 N N . PRO A 1 121 ? -8.768 22.068 14.176 1.00 64.31 121 PRO A N 1
ATOM 820 C CA . PRO A 1 121 ? -10.186 21.753 14.062 1.00 64.31 121 PRO A CA 1
ATOM 821 C C . PRO A 1 121 ? -10.388 20.256 13.769 1.00 64.31 121 PRO A C 1
ATOM 823 O O . PRO A 1 121 ? -9.544 19.650 13.102 1.00 64.31 121 PRO A O 1
ATOM 826 N N . PRO A 1 122 ? -11.502 19.661 14.229 1.00 62.34 122 PRO A N 1
ATOM 827 C CA . PRO A 1 122 ? -11.783 18.246 14.021 1.00 62.34 122 PRO A CA 1
ATOM 828 C C . PRO A 1 122 ? -11.827 17.917 12.526 1.00 62.34 122 PRO A C 1
ATOM 830 O O . PRO A 1 122 ? -12.491 18.602 11.742 1.00 62.34 122 PRO A O 1
ATOM 833 N N . VAL A 1 123 ? -11.117 16.856 12.137 1.00 71.50 123 VAL A N 1
ATOM 834 C CA . VAL A 1 123 ? -11.189 16.304 10.783 1.00 71.50 123 VAL A CA 1
ATOM 835 C C . VAL A 1 123 ? -12.612 15.795 10.529 1.00 71.50 123 VAL A C 1
ATOM 837 O O . VAL A 1 123 ? -13.166 15.068 11.357 1.00 71.50 123 VAL A O 1
ATOM 840 N N . PRO A 1 124 ? -13.256 16.185 9.415 1.00 64.56 124 PRO A N 1
ATOM 841 C CA . PRO A 1 124 ? -14.597 15.718 9.108 1.00 64.56 124 PRO A CA 1
ATOM 842 C C . PRO A 1 124 ? -14.580 14.201 8.914 1.00 64.56 124 PRO A C 1
ATOM 844 O O . PRO A 1 124 ? -13.758 13.671 8.166 1.00 64.56 124 PRO A O 1
ATOM 847 N N . ARG A 1 125 ? -15.513 13.503 9.573 1.00 59.34 125 ARG A N 1
ATOM 848 C CA . ARG A 1 125 ? -15.702 12.061 9.379 1.00 59.34 125 ARG A CA 1
ATOM 849 C C . ARG A 1 125 ? -15.939 11.777 7.899 1.00 59.34 125 ARG A C 1
ATOM 851 O O . ARG A 1 125 ? -16.723 12.475 7.251 1.00 59.34 125 ARG A O 1
ATOM 858 N N . ARG A 1 126 ? -15.282 10.735 7.387 1.00 64.06 126 ARG A N 1
ATOM 859 C CA . ARG A 1 126 ? -15.477 10.244 6.021 1.00 64.06 126 ARG A CA 1
ATOM 860 C C . ARG A 1 126 ? -16.972 9.944 5.830 1.00 64.06 126 ARG A C 1
ATOM 862 O O . ARG A 1 126 ? -17.513 9.144 6.597 1.00 64.06 126 ARG A O 1
ATOM 869 N N . PRO A 1 127 ? -17.664 10.585 4.872 1.00 63.41 127 PRO A N 1
ATOM 870 C CA . PRO A 1 127 ? -19.032 10.201 4.554 1.00 63.41 127 PRO A CA 1
ATOM 871 C C . PRO A 1 127 ? -19.052 8.738 4.078 1.00 63.41 127 PRO A C 1
ATOM 873 O O . PRO A 1 127 ? -18.041 8.264 3.545 1.00 63.41 127 PRO A O 1
ATOM 876 N N . PRO A 1 128 ? -20.171 8.013 4.259 1.00 58.78 128 PRO A N 1
ATOM 877 C CA . PRO A 1 128 ? -20.322 6.688 3.671 1.00 58.78 128 PRO A CA 1
ATOM 878 C C . PRO A 1 128 ? -20.043 6.777 2.167 1.00 58.78 128 PRO A C 1
ATOM 880 O O . PRO A 1 128 ? -20.483 7.721 1.504 1.00 58.78 128 PRO A O 1
ATOM 883 N N . SER A 1 129 ? -19.246 5.838 1.651 1.00 62.66 129 SER A N 1
ATOM 884 C CA . SER A 1 129 ? -18.908 5.780 0.230 1.00 62.66 129 SER A CA 1
ATOM 885 C C . SER A 1 129 ? -20.194 5.768 -0.604 1.00 62.66 129 SER A C 1
ATOM 887 O O . SER A 1 129 ? -21.113 5.030 -0.243 1.00 62.66 129 SER A O 1
ATOM 889 N N . PRO A 1 130 ? -20.296 6.560 -1.688 1.00 55.03 130 PRO A N 1
ATOM 890 C CA . PRO A 1 130 ? -21.393 6.382 -2.624 1.00 55.03 130 PRO A CA 1
ATOM 891 C C . PRO A 1 130 ? -21.317 4.956 -3.171 1.00 55.03 130 PRO A C 1
ATOM 893 O O . PRO A 1 130 ? -20.243 4.497 -3.567 1.00 55.03 130 PRO A O 1
ATOM 896 N N . GLU A 1 131 ? -22.447 4.256 -3.148 1.00 49.97 131 GLU A N 1
ATOM 897 C CA . GLU A 1 131 ? -22.614 2.995 -3.855 1.00 49.97 131 GLU A CA 1
ATOM 898 C C . GLU A 1 131 ? -22.294 3.258 -5.333 1.00 49.97 131 GLU A C 1
ATOM 900 O O . GLU A 1 131 ? -23.000 4.001 -6.015 1.00 49.97 131 GLU A O 1
ATOM 905 N N . CYS A 1 132 ? -21.166 2.728 -5.809 1.00 45.12 132 CYS A N 1
ATOM 906 C CA . CYS A 1 132 ? -20.880 2.677 -7.236 1.00 45.12 132 CYS A CA 1
ATOM 907 C C . CYS A 1 132 ? -21.851 1.663 -7.844 1.00 45.12 132 CYS A C 1
ATOM 909 O O . CYS A 1 132 ? -21.617 0.458 -7.767 1.00 45.12 132 CYS A O 1
ATOM 911 N N . ASP A 1 133 ? -22.957 2.166 -8.389 1.00 44.81 133 ASP A N 1
ATOM 912 C CA . ASP A 1 133 ? -23.863 1.391 -9.231 1.00 44.81 133 ASP A CA 1
ATOM 913 C C . ASP A 1 133 ? -23.104 0.887 -10.473 1.00 44.81 133 ASP A C 1
ATOM 915 O O . ASP A 1 133 ? -22.189 1.558 -10.967 1.00 44.81 133 ASP A O 1
ATOM 919 N N . SER A 1 134 ? -23.432 -0.339 -10.882 1.00 60.50 134 SER A N 1
ATOM 920 C CA . SER A 1 134 ? -22.624 -1.225 -11.746 1.00 60.50 134 SER A CA 1
ATOM 921 C C . SER A 1 134 ? -22.485 -0.789 -13.205 1.00 60.50 134 SER A C 1
ATOM 923 O O . SER A 1 134 ? -23.435 -0.194 -13.760 1.00 60.50 134 SER A O 1
#

InterPro domains:
  IPR016035 Acyl transferase/acyl hydrolase/lysophospholipase [SSF52151] (19-77)

Organism: NCBI:txid35763

Secondary structure (DSSP, 8-state):
------------------EEEE---HHHHHHHHHHHHHHHHHTT--GGG-SEEEE-THHHHHHHHHHHT--SGGGSSPPP--S-----TTTHHHHHHHHT------PPPP---PPPPPPPPPPPPPPPPP----

Sequence (134 aa):
MIARSQSPGSEAEETVESAVVLGPGGPVGTAWLAGLAAGLRREGVDLGAADLIVGTSAGAIVGAVLACGGDLDRLTTLPAPENDIRIDQDKLPQVFAASATPVSTGPKPSAGSAASPSPPPPVPRRPPSPECDS

pLDDT: mean 76.02, std 21.0, range [33.5, 97.75]

Radius of gyration: 22.64 Å; chains: 1; bounding box: 54×50×72 Å

Foldseek 3Di:
DDDDDDDPPDPDPPDQPFEDEQEADPLQSLLVVLVVQVVCVVVVHQNLPGPYQHADHSSVVSSVCSVVVHRSNVSNDRDDPDDPPDDPPVCVVVVVVVVPPDDPPDDDPDDDPDDDDDDDPDDDPDDPDPPPDD